Protein AF-A0A662SV06-F1 (afdb_monomer)

Sequence (52 aa):
MGHVKEPIKLYHGSRSMEVAALIDTGATTLILPKGVAEELGVEALGEMDVEL

Secondary structure (DSSP, 8-state):
--EEEEEEEEEETTEEEEEEEEEETT-SS----HHHHHHHTPPP--------

Mean predicted aligned error: 4.15 Å

Foldseek 3Di:
DDWDWDWDWDADDPDIDIDTDIDDPPDPDDDDDPVRCVNNPHDDPDDDDDDD

Structure (mmCIF, N/CA/C/O backbone):
data_AF-A0A662SV06-F1
#
_entry.id   AF-A0A662SV06-F1
#
loop_
_atom_site.group_PDB
_atom_site.id
_atom_site.type_symbol
_atom_site.label_atom_id
_atom_site.label_alt_id
_atom_site.label_comp_id
_atom_site.label_asym_id
_atom_site.label_entity_id
_atom_site.label_seq_id
_atom_site.pdbx_PDB_ins_code
_atom_site.Cartn_x
_atom_site.Cartn_y
_atom_site.Cartn_z
_atom_site.occupancy
_atom_site.B_iso_or_equiv
_atom_site.auth_seq_id
_atom_site.auth_comp_id
_atom_site.auth_asym_id
_atom_site.auth_atom_id
_atom_site.pdbx_PDB_model_num
ATOM 1 N N . MET A 1 1 ? 15.299 0.150 -18.653 1.00 60.56 1 MET A N 1
ATOM 2 C CA . MET A 1 1 ? 14.459 0.340 -17.453 1.00 60.56 1 MET A CA 1
ATOM 3 C C . MET A 1 1 ? 15.231 -0.252 -16.291 1.00 60.56 1 MET A C 1
ATOM 5 O O . MET A 1 1 ? 15.785 -1.327 -16.477 1.00 60.56 1 MET A O 1
ATOM 9 N N . GLY A 1 2 ? 15.432 0.505 -15.214 1.00 84.12 2 GLY A N 1
ATOM 10 C CA . GLY A 1 2 ? 16.354 0.137 -14.137 1.00 84.12 2 GLY A CA 1
ATOM 11 C C . GLY A 1 2 ? 15.607 -0.429 -12.940 1.00 84.12 2 GLY A C 1
ATOM 12 O O . GLY A 1 2 ? 14.543 0.077 -12.592 1.00 84.12 2 GLY A O 1
ATOM 13 N N . HIS A 1 3 ? 16.187 -1.444 -12.311 1.00 89.50 3 HIS A N 1
ATOM 14 C CA . HIS A 1 3 ? 15.714 -1.976 -11.040 1.00 89.50 3 HIS A CA 1
ATOM 15 C C . HIS A 1 3 ? 16.879 -1.939 -10.056 1.00 89.50 3 HIS A C 1
ATOM 17 O O . HIS A 1 3 ? 18.005 -2.278 -10.426 1.00 89.50 3 HIS A O 1
ATOM 23 N N . VAL A 1 4 ? 16.620 -1.543 -8.814 1.00 96.06 4 VAL A N 1
ATOM 24 C CA . VAL A 1 4 ? 17.629 -1.552 -7.748 1.00 96.06 4 VAL A CA 1
ATOM 25 C C . VAL A 1 4 ? 17.037 -2.150 -6.480 1.00 96.06 4 VAL A C 1
ATOM 27 O O . VAL A 1 4 ? 15.842 -2.014 -6.223 1.00 96.06 4 VAL A O 1
ATOM 30 N N . LYS A 1 5 ? 17.861 -2.860 -5.707 1.00 96.62 5 LYS A N 1
ATOM 31 C CA . LYS A 1 5 ? 17.487 -3.339 -4.377 1.00 96.62 5 LYS A CA 1
ATOM 32 C C . LYS A 1 5 ? 18.121 -2.433 -3.341 1.00 96.62 5 LYS A C 1
ATOM 34 O O . LYS A 1 5 ? 19.341 -2.383 -3.270 1.00 96.62 5 LYS A O 1
ATOM 39 N N . GLU A 1 6 ? 17.299 -1.773 -2.541 1.00 97.19 6 GLU A N 1
ATOM 40 C CA . GLU A 1 6 ? 17.763 -0.834 -1.521 1.00 97.19 6 GLU A CA 1
ATOM 41 C C . GLU A 1 6 ? 16.989 -1.035 -0.213 1.00 97.19 6 GLU A C 1
ATOM 43 O O . GLU A 1 6 ? 15.810 -1.412 -0.246 1.00 97.19 6 GLU A O 1
ATOM 48 N N . PRO A 1 7 ? 17.619 -0.790 0.949 1.00 97.31 7 PRO A N 1
ATOM 49 C CA . PRO A 1 7 ? 16.894 -0.670 2.201 1.00 97.31 7 PRO A CA 1
ATOM 50 C C . PRO A 1 7 ? 16.032 0.599 2.169 1.00 97.31 7 PRO A C 1
ATOM 52 O O . PRO A 1 7 ? 16.519 1.697 1.901 1.00 97.31 7 PRO A O 1
ATOM 55 N N . ILE A 1 8 ? 14.744 0.455 2.464 1.00 96.69 8 ILE A N 1
ATOM 56 C CA . ILE A 1 8 ? 13.803 1.570 2.590 1.00 96.69 8 ILE A CA 1
ATOM 57 C C . ILE A 1 8 ? 13.087 1.503 3.931 1.00 96.69 8 ILE A C 1
ATOM 59 O O . ILE A 1 8 ? 12.963 0.436 4.532 1.00 96.69 8 ILE A O 1
ATOM 63 N N . LYS A 1 9 ? 12.551 2.642 4.368 1.00 97.56 9 LYS A N 1
ATOM 64 C CA . LYS A 1 9 ? 11.699 2.719 5.551 1.00 97.56 9 LYS A CA 1
ATOM 65 C C . LYS A 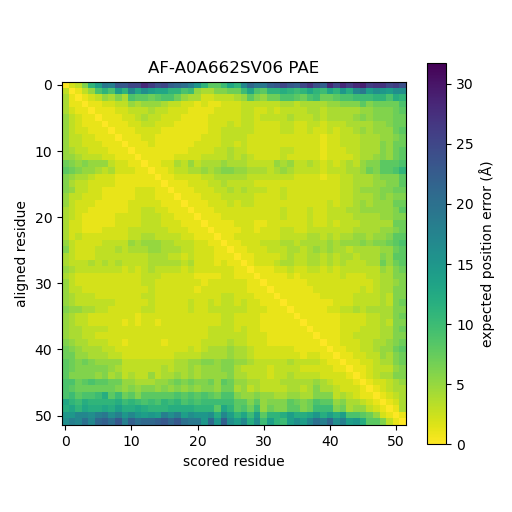1 9 ? 10.250 2.961 5.145 1.00 97.56 9 LYS A C 1
ATOM 67 O O . LYS A 1 9 ? 9.942 3.972 4.516 1.00 97.56 9 LYS A O 1
ATOM 72 N N . LEU A 1 10 ? 9.378 2.025 5.502 1.00 96.56 10 LEU A N 1
ATOM 73 C CA . LEU A 1 10 ? 7.933 2.130 5.325 1.00 96.56 10 LEU A CA 1
ATOM 74 C C . LEU A 1 10 ? 7.307 2.784 6.557 1.00 96.56 10 LEU A C 1
ATOM 76 O O . LEU A 1 10 ? 7.760 2.553 7.679 1.00 96.56 10 LEU A O 1
ATOM 80 N N . TYR A 1 11 ? 6.253 3.569 6.343 1.00 96.25 11 TYR A N 1
ATOM 81 C CA . TYR A 1 11 ? 5.512 4.267 7.392 1.00 96.25 11 TYR A CA 1
ATOM 82 C C . TYR A 1 11 ? 4.012 4.047 7.209 1.00 96.25 11 TYR A C 1
ATOM 84 O O . TYR A 1 11 ? 3.499 4.195 6.100 1.00 96.25 11 TYR A O 1
ATOM 92 N N . HIS A 1 12 ? 3.310 3.739 8.298 1.00 96.25 12 HIS A N 1
ATOM 93 C CA . HIS A 1 12 ? 1.853 3.652 8.319 1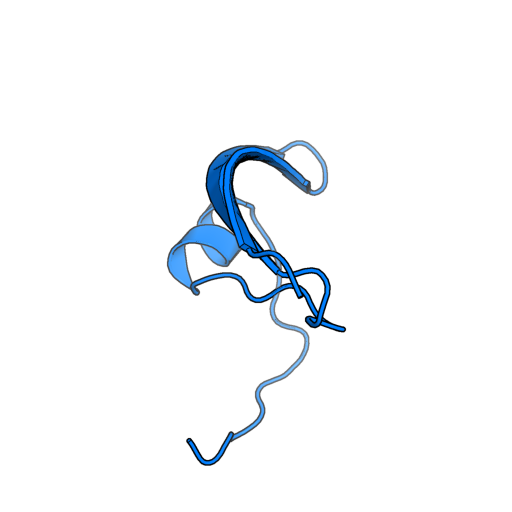.00 96.25 12 HIS A CA 1
ATOM 94 C C . HIS A 1 12 ? 1.319 4.006 9.711 1.00 96.25 12 HIS A C 1
ATOM 96 O O . HIS A 1 12 ? 1.630 3.343 10.703 1.00 96.25 12 HIS A O 1
ATOM 102 N N . GLY A 1 13 ? 0.530 5.080 9.803 1.00 93.88 13 GLY A N 1
ATOM 103 C CA . GLY A 1 13 ? 0.072 5.608 11.089 1.00 93.88 13 GLY A CA 1
ATOM 104 C C . GLY A 1 13 ? 1.248 5.926 12.022 1.00 93.88 13 GLY A C 1
ATOM 105 O O . GLY A 1 13 ? 2.119 6.721 11.680 1.00 93.88 13 GLY A O 1
ATOM 106 N N . SER A 1 14 ? 1.277 5.292 13.197 1.00 95.25 14 SER A N 1
ATOM 107 C CA . SER A 1 14 ? 2.365 5.408 14.182 1.00 95.25 14 SER A CA 1
ATOM 108 C C . SER A 1 14 ? 3.457 4.339 14.046 1.00 95.25 14 SER A C 1
ATOM 110 O O . SER A 1 14 ? 4.389 4.316 14.850 1.00 95.25 14 SER A O 1
ATOM 112 N N . ARG A 1 15 ? 3.351 3.439 13.060 1.00 95.94 15 ARG A N 1
ATOM 113 C CA . ARG A 1 15 ? 4.292 2.336 12.842 1.00 95.94 15 ARG A CA 1
ATOM 114 C C . ARG A 1 15 ? 5.254 2.647 11.705 1.00 95.94 15 ARG A C 1
ATOM 116 O O . ARG A 1 15 ? 4.917 3.329 10.736 1.00 95.94 15 ARG A O 1
ATOM 1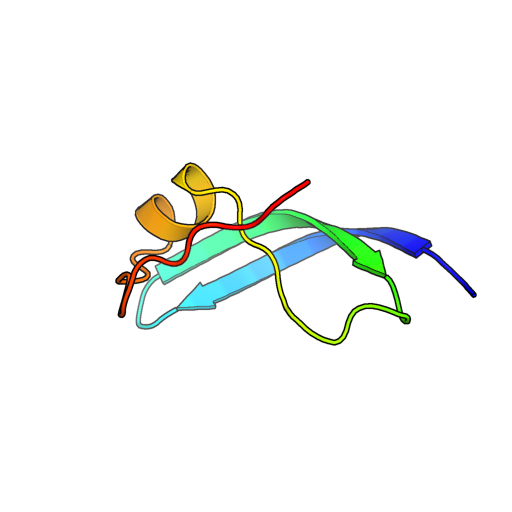23 N N . SER A 1 16 ? 6.461 2.105 11.817 1.00 97.06 16 SER A N 1
ATOM 124 C CA . SER A 1 16 ? 7.451 2.132 10.746 1.00 97.06 16 SER A CA 1
ATOM 125 C C . SER A 1 16 ? 8.310 0.880 10.779 1.00 97.06 16 SER A C 1
ATOM 127 O O . SER A 1 16 ? 8.581 0.378 11.869 1.00 97.06 16 SER A O 1
ATOM 129 N N . MET A 1 17 ? 8.803 0.446 9.623 1.00 96.50 17 MET A N 1
ATOM 130 C CA . MET A 1 17 ? 9.732 -0.681 9.524 1.00 96.50 17 MET A CA 1
ATOM 131 C C . MET A 1 17 ? 10.738 -0.485 8.391 1.00 96.50 17 MET A C 1
ATOM 133 O O . MET A 1 17 ? 10.431 0.175 7.397 1.00 96.50 17 MET A O 1
ATOM 137 N N . GLU A 1 18 ? 11.928 -1.061 8.537 1.00 97.19 18 GLU A N 1
ATOM 138 C CA . GLU A 1 18 ? 12.932 -1.112 7.472 1.00 97.19 18 GLU A CA 1
ATOM 139 C C . GLU A 1 18 ? 12.828 -2.432 6.707 1.00 97.19 18 GLU A C 1
ATOM 141 O O . GLU A 1 18 ? 12.766 -3.503 7.308 1.00 97.19 18 GLU A O 1
ATOM 146 N N . VAL A 1 19 ? 12.801 -2.355 5.375 1.00 95.88 19 VAL A N 1
ATOM 147 C CA . VAL A 1 19 ? 12.708 -3.517 4.482 1.00 95.88 19 VAL A CA 1
ATOM 148 C C . VAL A 1 19 ? 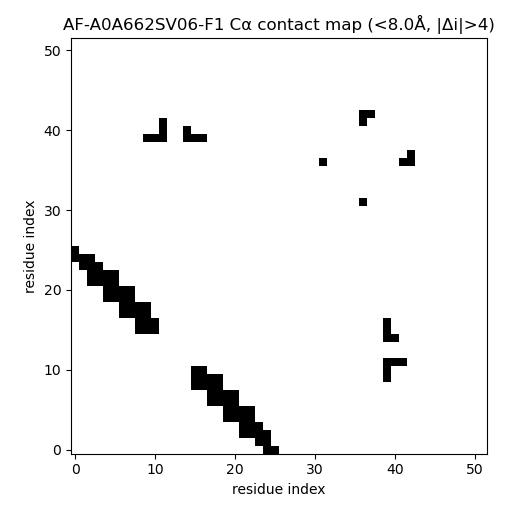13.656 -3.361 3.301 1.00 95.88 19 VAL A C 1
ATOM 150 O O . VAL A 1 19 ? 13.895 -2.253 2.824 1.00 95.88 19 VAL A O 1
ATOM 153 N N . ALA A 1 20 ? 14.167 -4.476 2.784 1.00 96.19 20 ALA A N 1
ATOM 154 C CA . ALA A 1 20 ? 14.826 -4.485 1.484 1.00 96.19 20 ALA A CA 1
ATOM 155 C C . ALA A 1 20 ?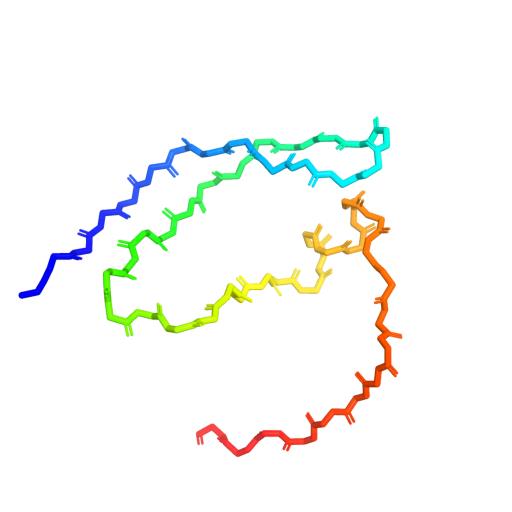 13.754 -4.473 0.384 1.00 96.19 20 ALA A C 1
ATOM 157 O O . ALA A 1 20 ? 13.001 -5.438 0.247 1.00 96.19 20 ALA A O 1
ATOM 158 N N . ALA A 1 21 ? 13.685 -3.397 -0.396 1.00 96.44 21 ALA A N 1
ATOM 159 C CA . ALA A 1 21 ? 12.706 -3.249 -1.466 1.00 96.44 21 ALA A CA 1
ATOM 160 C C . ALA A 1 21 ? 13.356 -3.370 -2.843 1.00 96.44 21 ALA A C 1
ATOM 162 O O . ALA A 1 21 ? 14.464 -2.885 -3.071 1.00 96.44 21 ALA A O 1
ATOM 163 N N . LEU A 1 22 ? 12.633 -3.992 -3.776 1.00 96.50 22 LEU A N 1
ATOM 164 C CA . LEU A 1 22 ? 12.916 -3.864 -5.199 1.00 96.50 22 LEU A CA 1
ATOM 165 C C . LEU A 1 22 ? 12.258 -2.576 -5.697 1.00 96.50 22 LEU A C 1
ATOM 167 O O . LEU A 1 22 ? 11.035 -2.485 -5.767 1.00 96.50 22 LEU A O 1
ATOM 171 N N . ILE A 1 23 ? 13.073 -1.589 -6.042 1.00 94.81 23 ILE A N 1
ATOM 172 C CA . ILE A 1 23 ? 12.623 -0.355 -6.673 1.00 94.81 23 ILE A CA 1
ATOM 173 C C . ILE A 1 23 ? 12.603 -0.612 -8.178 1.00 94.81 23 ILE A C 1
ATOM 175 O O . ILE A 1 23 ? 13.655 -0.667 -8.817 1.00 94.81 23 ILE A O 1
ATOM 179 N N . ASP A 1 24 ? 11.403 -0.798 -8.726 1.00 95.00 24 ASP A N 1
ATOM 180 C CA . ASP A 1 24 ? 11.155 -0.958 -10.157 1.00 95.00 24 ASP A CA 1
ATOM 181 C C . ASP A 1 24 ? 10.427 0.275 -10.700 1.00 95.00 24 ASP A C 1
ATOM 183 O O . ASP A 1 24 ? 9.277 0.541 -10.351 1.00 95.00 24 ASP A O 1
ATOM 187 N N . THR A 1 25 ? 11.093 1.028 -11.579 1.00 92.81 25 THR A N 1
ATOM 188 C CA . THR A 1 25 ? 10.520 2.243 -12.175 1.00 92.81 25 THR A CA 1
ATOM 189 C C . THR A 1 25 ? 9.341 1.959 -13.111 1.00 92.81 25 THR A C 1
ATOM 191 O O . THR A 1 25 ? 8.676 2.898 -13.536 1.00 92.81 25 THR A O 1
ATOM 194 N N . GLY A 1 26 ? 9.113 0.695 -13.489 1.00 94.25 26 GLY A N 1
ATOM 195 C CA . GLY A 1 26 ? 7.955 0.267 -14.277 1.00 94.25 26 GLY A CA 1
ATOM 196 C C . GLY A 1 26 ? 6.714 -0.077 -13.451 1.00 94.25 26 GLY A C 1
ATOM 197 O O . GLY A 1 26 ? 5.634 -0.216 -14.023 1.00 94.25 26 GLY A O 1
ATOM 198 N N . ALA A 1 27 ? 6.838 -0.223 -12.130 1.00 92.69 27 ALA A N 1
ATOM 199 C CA . ALA A 1 27 ? 5.722 -0.598 -11.273 1.00 92.69 27 ALA A CA 1
ATOM 200 C C . ALA A 1 27 ? 4.767 0.588 -11.053 1.00 92.69 27 ALA A C 1
ATOM 202 O O . ALA A 1 27 ? 5.178 1.671 -10.643 1.00 92.69 27 ALA A O 1
ATOM 203 N N . THR A 1 28 ? 3.470 0.372 -11.274 1.00 94.12 28 THR A N 1
ATOM 204 C CA . THR A 1 28 ? 2.414 1.365 -10.994 1.00 94.12 28 THR A CA 1
ATOM 205 C C . THR A 1 28 ? 1.808 1.214 -9.600 1.00 94.12 28 THR A C 1
ATOM 207 O O . THR A 1 28 ? 0.967 2.015 -9.193 1.00 94.12 28 THR A O 1
ATOM 210 N N . THR A 1 29 ? 2.184 0.162 -8.871 1.00 92.25 29 THR A N 1
ATOM 211 C CA . THR A 1 29 ? 1.568 -0.221 -7.600 1.00 92.25 29 THR A CA 1
ATOM 212 C C . THR A 1 29 ? 2.621 -0.785 -6.654 1.00 92.25 29 THR A C 1
ATOM 214 O O . THR A 1 29 ? 3.502 -1.537 -7.069 1.00 92.25 29 THR A O 1
ATOM 217 N N . LEU A 1 30 ? 2.518 -0.425 -5.373 1.00 93.44 30 LEU A N 1
ATOM 218 C CA . LEU A 1 30 ? 3.321 -1.016 -4.309 1.00 93.44 30 LEU A CA 1
ATOM 219 C C . LEU A 1 30 ? 2.757 -2.392 -3.953 1.00 93.44 30 LEU A C 1
ATOM 221 O O . LEU A 1 30 ? 1.598 -2.507 -3.561 1.00 93.44 30 LEU A O 1
ATOM 225 N N . ILE A 1 31 ? 3.600 -3.416 -4.038 1.00 93.38 31 ILE A N 1
ATOM 226 C CA . ILE A 1 31 ? 3.266 -4.769 -3.599 1.00 93.38 31 ILE A CA 1
ATOM 227 C C . ILE A 1 31 ? 3.968 -5.016 -2.268 1.00 93.38 31 ILE A C 1
ATOM 229 O O . ILE A 1 31 ? 5.194 -4.949 -2.182 1.00 93.38 31 ILE A O 1
ATOM 233 N N . LEU A 1 32 ? 3.184 -5.312 -1.234 1.00 94.25 32 LEU A N 1
ATOM 234 C CA . LEU A 1 32 ? 3.694 -5.718 0.070 1.00 94.25 32 LEU A CA 1
ATOM 235 C C . LEU A 1 32 ? 3.413 -7.209 0.280 1.00 94.25 32 LEU A C 1
ATOM 237 O O . LEU A 1 32 ? 2.268 -7.635 0.118 1.00 94.25 32 LEU A O 1
ATOM 241 N N . PRO A 1 33 ? 4.413 -8.014 0.679 1.00 92.69 33 PRO A N 1
ATOM 242 C CA . PRO A 1 33 ? 4.148 -9.346 1.204 1.00 92.69 33 PRO A CA 1
ATOM 243 C C . PRO A 1 33 ? 3.193 -9.260 2.400 1.00 92.69 33 PRO A C 1
ATOM 245 O O . PRO A 1 33 ? 3.331 -8.361 3.231 1.00 92.69 33 PRO A O 1
ATOM 248 N N . LYS A 1 34 ? 2.268 -10.219 2.527 1.00 91.06 34 LYS A N 1
ATOM 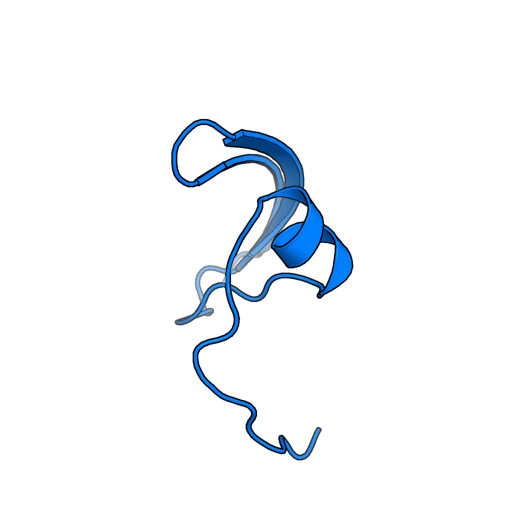249 C CA . LYS A 1 34 ? 1.232 -10.213 3.576 1.00 91.06 34 LYS A CA 1
ATOM 250 C C . LYS A 1 34 ? 1.798 -9.975 4.983 1.00 91.06 34 LYS A C 1
ATOM 252 O O . LYS A 1 34 ? 1.315 -9.092 5.679 1.00 91.06 34 LYS A O 1
ATOM 257 N N . GLY A 1 35 ? 2.878 -10.668 5.353 1.00 92.88 35 GLY A N 1
ATOM 258 C CA . GLY A 1 35 ? 3.510 -10.488 6.668 1.00 92.88 35 GLY A CA 1
ATOM 259 C C . GLY A 1 35 ? 4.062 -9.075 6.909 1.00 92.88 35 GLY A C 1
ATOM 260 O O . GLY A 1 35 ? 3.951 -8.558 8.014 1.00 92.88 35 GLY A O 1
ATOM 261 N N . VAL A 1 36 ? 4.584 -8.412 5.868 1.00 95.06 36 VAL A N 1
ATOM 262 C CA . VAL A 1 36 ? 5.058 -7.017 5.953 1.00 95.06 36 VAL A CA 1
ATOM 263 C C . VAL A 1 36 ? 3.877 -6.068 6.163 1.00 95.06 36 VAL A C 1
ATOM 265 O O . VAL A 1 36 ? 3.947 -5.170 6.997 1.00 95.06 36 VAL A O 1
ATOM 268 N N . ALA A 1 37 ? 2.779 -6.274 5.430 1.00 94.56 37 ALA A N 1
ATOM 269 C CA . ALA A 1 37 ? 1.569 -5.469 5.575 1.00 94.56 37 ALA A CA 1
ATOM 270 C C . ALA A 1 37 ? 0.949 -5.608 6.980 1.00 94.56 37 ALA A C 1
ATOM 272 O O . ALA A 1 37 ? 0.608 -4.602 7.602 1.00 94.56 37 ALA A O 1
ATOM 273 N N . GLU A 1 38 ? 0.864 -6.835 7.503 1.00 93.38 38 GLU A N 1
ATOM 274 C CA . GLU A 1 38 ? 0.340 -7.129 8.844 1.00 93.38 38 GLU A CA 1
ATOM 275 C C . GLU A 1 38 ? 1.195 -6.495 9.953 1.00 93.38 38 GLU A C 1
ATOM 277 O O . GLU A 1 38 ? 0.661 -5.854 10.862 1.00 93.38 38 GLU A O 1
ATOM 282 N N . GLU A 1 39 ? 2.525 -6.604 9.867 1.00 95.00 39 GLU A N 1
ATOM 283 C CA . GLU A 1 39 ? 3.447 -5.996 10.837 1.00 95.00 39 GLU A CA 1
ATOM 284 C C . GLU A 1 39 ? 3.332 -4.462 10.837 1.00 95.00 39 GLU A C 1
ATOM 286 O O . GLU A 1 39 ? 3.187 -3.824 11.890 1.00 95.00 39 GLU A O 1
ATOM 291 N N . LEU A 1 40 ? 3.275 -3.871 9.640 1.00 95.81 40 LEU A N 1
ATOM 292 C CA . LEU A 1 40 ? 3.072 -2.439 9.436 1.00 95.81 40 LEU A CA 1
ATOM 293 C C . LEU A 1 40 ? 1.669 -1.966 9.882 1.00 95.81 40 LEU A C 1
ATOM 295 O O . LEU A 1 40 ? 1.443 -0.768 10.064 1.00 95.81 40 LEU A O 1
ATOM 299 N N . GLY A 1 41 ? 0.742 -2.894 10.139 1.00 95.38 41 GLY A N 1
ATOM 300 C CA . GLY A 1 41 ? -0.616 -2.614 10.604 1.00 95.38 41 GLY A CA 1
ATOM 301 C C . GLY A 1 41 ? -1.528 -2.084 9.500 1.00 95.38 41 GLY A C 1
ATOM 302 O O . GLY A 1 41 ? -2.373 -1.235 9.769 1.00 95.38 41 GLY A O 1
ATOM 303 N N . VAL A 1 42 ? -1.309 -2.522 8.260 1.00 94.12 42 VAL A N 1
ATOM 304 C CA . VAL A 1 42 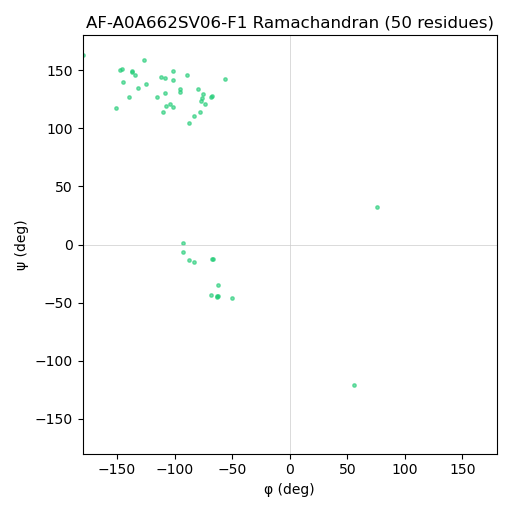? -2.168 -2.211 7.114 1.00 94.12 42 VAL A CA 1
ATOM 305 C C . VAL A 1 42 ? -3.389 -3.130 7.144 1.00 94.12 42 VAL A C 1
ATOM 307 O O . VAL A 1 42 ? -3.259 -4.337 7.340 1.00 94.12 42 VAL A O 1
ATOM 310 N N . GLU A 1 43 ? -4.574 -2.561 6.943 1.00 90.25 43 GLU A N 1
ATOM 311 C CA . GLU A 1 43 ? -5.834 -3.304 6.889 1.00 90.25 43 GLU A CA 1
ATOM 312 C C . GLU A 1 43 ? -6.208 -3.628 5.437 1.00 90.25 43 GLU A C 1
ATOM 314 O O . GLU A 1 43 ? -6.135 -2.769 4.554 1.00 90.25 43 GLU A O 1
ATOM 319 N N . ALA A 1 44 ? -6.608 -4.874 5.181 1.00 89.94 44 ALA A N 1
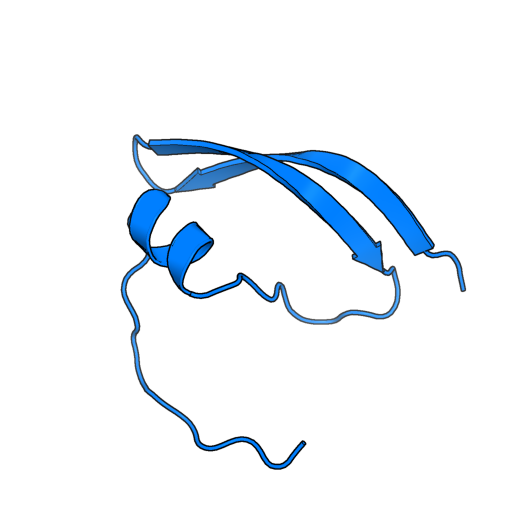ATOM 320 C CA . ALA A 1 44 ? -7.116 -5.271 3.876 1.00 89.94 44 ALA A CA 1
ATOM 321 C C . ALA A 1 44 ? -8.529 -4.707 3.675 1.00 89.94 44 ALA A C 1
ATOM 323 O O . ALA A 1 44 ? -9.445 -5.026 4.427 1.00 89.94 44 ALA A O 1
ATOM 324 N N . LEU A 1 45 ? -8.711 -3.890 2.635 1.00 91.31 45 LEU A N 1
ATOM 325 C CA . LEU A 1 45 ? -10.024 -3.332 2.278 1.00 91.31 45 LEU A CA 1
ATOM 326 C C . LEU A 1 45 ? -10.875 -4.294 1.437 1.00 91.31 45 LEU 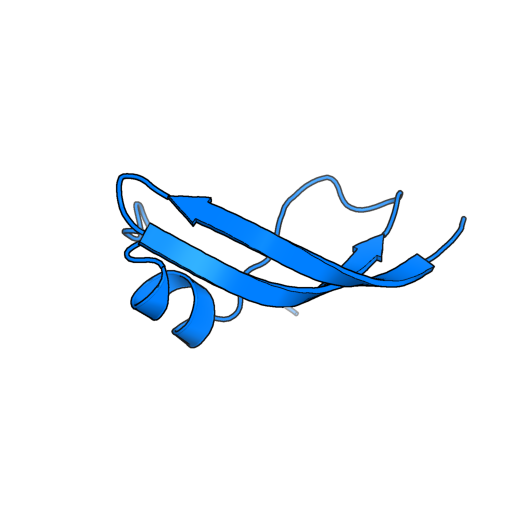A C 1
ATOM 328 O O . LEU A 1 45 ? -12.075 -4.086 1.273 1.00 91.31 45 LEU A O 1
ATOM 332 N N . GLY A 1 46 ? -10.250 -5.324 0.878 1.00 89.75 46 GLY A N 1
ATOM 333 C CA . GLY A 1 46 ? -10.890 -6.323 0.043 1.00 89.75 46 GLY A CA 1
ATOM 334 C C . GLY A 1 46 ? -9.878 -7.358 -0.423 1.00 89.75 46 GLY A C 1
ATOM 335 O O . GLY A 1 46 ? -8.667 -7.136 -0.367 1.00 89.75 46 GLY A O 1
ATOM 336 N N . GLU A 1 47 ? -10.396 -8.486 -0.885 1.00 90.38 47 GLU A N 1
ATOM 337 C CA . GLU A 1 47 ? -9.616 -9.558 -1.489 1.00 90.38 47 GLU A CA 1
ATOM 338 C C . GLU A 1 47 ? -9.972 -9.639 -2.971 1.00 90.38 47 GLU A C 1
ATOM 340 O O . GLU A 1 47 ? -11.112 -9.389 -3.369 1.00 90.38 47 GLU A O 1
ATOM 345 N N . MET A 1 48 ? -8.979 -9.949 -3.794 1.00 87.81 48 MET A N 1
ATOM 346 C CA . MET A 1 48 ? -9.164 -10.145 -5.222 1.00 87.81 48 MET A CA 1
ATOM 347 C C . MET A 1 48 ? -8.315 -11.329 -5.645 1.00 87.81 48 MET A C 1
ATOM 349 O O . MET A 1 48 ? -7.109 -11.352 -5.386 1.00 87.81 48 MET A O 1
ATOM 353 N N . ASP A 1 49 ? -8.950 -12.288 -6.307 1.00 85.31 49 ASP A N 1
ATOM 354 C CA . ASP A 1 49 ? -8.233 -13.376 -6.947 1.00 85.31 49 ASP A CA 1
ATOM 355 C C . ASP A 1 49 ? -7.449 -12.815 -8.133 1.00 85.31 49 ASP A C 1
ATOM 357 O O . ASP A 1 49 ? -7.992 -12.118 -8.995 1.00 85.31 49 ASP A O 1
ATOM 361 N N . VAL A 1 50 ? -6.153 -13.102 -8.155 1.00 80.69 50 VAL A N 1
ATOM 362 C CA . VAL A 1 50 ? -5.263 -12.740 -9.254 1.00 80.69 50 VAL A CA 1
ATOM 363 C C . VAL A 1 50 ? -4.754 -14.017 -9.909 1.00 80.69 50 VAL A C 1
ATOM 365 O O . VAL A 1 50 ? -4.237 -14.904 -9.231 1.00 80.69 50 VAL A O 1
ATOM 368 N N . GLU A 1 51 ? -4.916 -14.121 -11.227 1.00 70.00 51 GLU A N 1
ATOM 369 C CA . GLU A 1 51 ? -4.235 -15.147 -12.017 1.00 70.00 51 GLU A CA 1
ATOM 370 C C . GLU A 1 51 ? -2.771 -14.724 -12.197 1.00 70.00 51 GLU A C 1
ATOM 372 O O . GLU A 1 51 ? -2.494 -13.594 -12.609 1.00 70.00 51 GLU A O 1
ATOM 377 N N . LEU A 1 52 ? -1.848 -15.616 -11.822 1.00 56.12 52 LEU A N 1
ATOM 378 C CA . LEU A 1 52 ? -0.398 -15.434 -11.955 1.00 56.12 52 LEU A CA 1
ATOM 379 C C . LEU A 1 52 ? 0.119 -15.987 -13.284 1.00 56.12 52 LEU A C 1
ATOM 381 O O . LEU A 1 52 ? -0.314 -17.100 -13.662 1.00 56.12 52 LEU A O 1
#

Solvent-accessible surface area (backbone atoms only — not comparable to full-atom values): 3674 Å² total; per-residue (Å²): 139,67,70,48,79,44,81,44,76,50,76,42,94,96,37,71,50,79,45,82,39,78,49,48,81,83,60,92,68,91,84,69,59,66,68,58,35,53,74,45,65,58,78,83,92,73,87,76,94,76,91,130

Nearest PDB structures (foldseek):
  4u1e-assembly1_G  TM=3.100E-01  e=8.035E+00  Saccharomyces cerevisiae S288C

pLDDT: mean 91.81, std 8.21, range [56.12, 97.56]

Radius of gyration: 12.64 Å; Cα contacts (8 Å, |Δi|>4): 50; chains: 1; bounding box: 29×21×32 Å